Protein AF-A0A3N5R0N9-F1 (afdb_monomer_lite)

Radius of gyration: 16.08 Å; chains: 1; bounding box: 41×31×45 Å

pLDDT: mean 86.87, std 14.13, range [33.88, 97.88]

Secondary structure (DSSP, 8-state):
---SS------EEPGGGGGGTS-HHHHHHHHHHHHHHGGGS-HHHHHHHHHHHHHH---TT-SSGGGS-HHHHHHHHHHHHTT-HHHHHHHHHHHHHHTHHHHHHHHHHHHHTT-----TT--GGGS-SEESSPPP-

Structure (mmCIF, N/CA/C/O backbone):
data_AF-A0A3N5R0N9-F1
#
_entry.id   AF-A0A3N5R0N9-F1
#
loop_
_atom_site.group_PDB
_atom_site.id
_atom_site.type_symbol
_atom_site.label_atom_id
_atom_site.label_alt_id
_atom_site.label_comp_id
_atom_site.label_asym_id
_atom_site.label_entity_id
_atom_site.label_seq_id
_atom_site.pdbx_PDB_ins_code
_atom_site.Cartn_x
_atom_site.Cartn_y
_atom_site.Cartn_z
_atom_site.occupancy
_atom_site.B_iso_or_equiv
_atom_site.auth_seq_id
_atom_site.auth_comp_id
_atom_site.auth_asym_id
_atom_site.auth_atom_id
_atom_site.pdbx_PDB_model_num
ATOM 1 N N . MET A 1 1 ? -28.151 0.126 14.431 1.00 39.22 1 MET A N 1
ATOM 2 C CA . MET A 1 1 ? -27.016 0.342 13.510 1.00 39.22 1 MET A CA 1
ATOM 3 C C . MET A 1 1 ? -26.710 1.822 13.598 1.00 39.22 1 MET A C 1
ATOM 5 O O . MET A 1 1 ? -27.145 2.588 12.755 1.00 39.22 1 MET A O 1
ATOM 9 N N . THR A 1 2 ? -26.145 2.225 14.732 1.00 33.88 2 THR A N 1
ATOM 10 C CA . THR A 1 2 ? -26.260 3.597 15.233 1.00 33.88 2 THR A CA 1
ATOM 11 C C . THR A 1 2 ? -24.874 4.030 15.694 1.00 33.88 2 THR A C 1
ATOM 13 O O . THR A 1 2 ? -24.304 3.377 16.562 1.00 33.88 2 THR A O 1
ATOM 16 N N . ASP A 1 3 ? -24.339 5.052 15.029 1.00 45.81 3 ASP A N 1
ATOM 17 C CA . ASP A 1 3 ? -23.249 5.934 15.462 1.00 45.81 3 ASP A CA 1
ATOM 18 C C . ASP A 1 3 ? -21.989 5.302 16.073 1.00 45.81 3 ASP A C 1
ATOM 20 O O . ASP A 1 3 ? -21.662 5.524 17.234 1.00 45.81 3 ASP A O 1
ATOM 24 N N . ILE A 1 4 ? -21.204 4.587 15.259 1.00 51.25 4 ILE A N 1
ATOM 25 C CA . ILE A 1 4 ? -19.779 4.337 15.580 1.00 51.25 4 ILE A CA 1
ATOM 26 C C . ILE A 1 4 ? -18.906 5.558 15.210 1.00 51.25 4 ILE A C 1
ATOM 28 O O . ILE A 1 4 ? -17.787 5.708 15.694 1.00 51.25 4 ILE A O 1
ATOM 32 N N . PHE A 1 5 ? -19.411 6.472 14.377 1.00 55.69 5 PHE A N 1
ATOM 33 C CA . PHE A 1 5 ? -18.616 7.551 13.796 1.00 55.69 5 PHE A CA 1
ATOM 34 C C . PHE A 1 5 ? -19.321 8.893 13.997 1.00 55.69 5 PHE A C 1
ATOM 36 O O . PHE A 1 5 ? -19.957 9.405 13.084 1.00 55.69 5 PHE A O 1
ATOM 43 N N . ASP A 1 6 ? -19.220 9.437 15.213 1.00 43.69 6 ASP A N 1
ATOM 44 C CA . ASP A 1 6 ? -19.590 10.828 15.499 1.00 43.69 6 ASP A CA 1
ATOM 45 C C . ASP A 1 6 ? -18.842 11.739 14.511 1.00 43.69 6 ASP A C 1
ATOM 47 O O . ASP A 1 6 ? -17.608 11.769 14.463 1.00 43.69 6 ASP A O 1
ATOM 51 N N . GLU A 1 7 ? -19.618 12.427 13.678 1.00 43.94 7 GLU A N 1
ATOM 52 C CA . GLU A 1 7 ? -19.236 13.181 12.483 1.00 43.94 7 GLU A CA 1
ATOM 53 C C . GLU A 1 7 ? -18.545 14.513 12.837 1.00 43.94 7 GLU A C 1
ATOM 55 O O . GLU A 1 7 ? -18.718 15.544 12.189 1.00 43.94 7 GLU A O 1
ATOM 60 N N . LYS A 1 8 ? -17.727 14.523 13.893 1.00 45.19 8 LYS A N 1
ATOM 61 C CA . LYS A 1 8 ? -16.812 15.628 14.164 1.00 45.19 8 LYS A CA 1
ATOM 62 C C . LYS A 1 8 ? -15.583 15.442 13.301 1.00 45.19 8 LYS A C 1
ATOM 64 O O . LYS A 1 8 ? -14.728 14.618 13.606 1.00 45.19 8 LYS A O 1
ATOM 69 N N . THR A 1 9 ? -15.528 16.248 12.246 1.00 47.03 9 THR A N 1
ATOM 70 C CA . THR A 1 9 ? -14.390 16.603 11.386 1.00 47.03 9 THR A CA 1
ATOM 71 C C . THR A 1 9 ? -13.050 16.657 12.136 1.00 47.03 9 THR A C 1
ATOM 73 O O . THR A 1 9 ? -12.519 17.727 12.428 1.00 47.03 9 THR A O 1
ATOM 76 N N . GLY A 1 10 ? -12.496 15.502 12.492 1.00 55.09 10 GLY A N 1
ATOM 77 C CA . GLY A 1 10 ? -11.103 15.383 12.878 1.00 55.09 10 GLY A CA 1
ATOM 78 C C . GLY A 1 10 ? -10.267 15.620 11.631 1.00 55.09 10 GLY A C 1
ATOM 79 O O . GLY A 1 10 ? -10.601 15.094 10.571 1.00 55.09 10 GLY A O 1
ATOM 80 N N . GLU A 1 11 ? -9.208 16.420 11.740 1.00 68.75 11 GLU A N 1
ATOM 81 C CA . GLU A 1 11 ? -8.204 16.514 10.681 1.00 68.75 11 GLU A CA 1
ATOM 82 C C . GLU A 1 11 ? -7.733 15.092 10.355 1.00 68.75 11 GLU A C 1
ATOM 84 O O . GLU A 1 11 ? -7.172 14.394 11.199 1.00 68.75 11 GLU A O 1
ATOM 89 N N . LEU A 1 12 ? -8.057 14.607 9.160 1.00 77.75 12 LEU A N 1
ATOM 90 C CA . LEU A 1 12 ? -7.576 13.315 8.695 1.00 77.75 12 LEU A CA 1
ATOM 91 C C . LEU A 1 12 ? -6.166 13.517 8.164 1.00 77.75 12 LEU A C 1
ATOM 93 O O . LEU A 1 12 ? -5.932 14.389 7.325 1.00 77.75 12 LEU A O 1
ATOM 97 N N . ILE A 1 13 ? -5.226 12.706 8.640 1.00 85.94 13 ILE A N 1
ATOM 98 C CA . ILE A 1 13 ? -3.862 12.729 8.117 1.00 85.94 13 ILE A CA 1
ATOM 99 C C . ILE A 1 13 ? -3.790 11.849 6.868 1.00 85.94 13 ILE A C 1
ATOM 101 O O . ILE A 1 13 ? -4.340 10.745 6.854 1.00 85.94 13 ILE A O 1
ATOM 105 N N . PRO A 1 14 ? -3.123 12.300 5.798 1.00 90.69 14 PRO A N 1
ATOM 106 C CA . PRO A 1 14 ? -3.075 11.553 4.550 1.00 90.69 14 PRO A CA 1
ATOM 107 C C . PRO A 1 14 ? -2.351 10.216 4.739 1.00 90.69 14 PRO A C 1
ATOM 109 O O . PRO A 1 14 ? -1.459 10.086 5.573 1.00 90.69 14 PRO A O 1
ATOM 112 N N . PHE A 1 15 ? -2.676 9.214 3.920 1.00 91.75 15 PHE A N 1
ATOM 113 C CA . PHE A 1 15 ? -2.133 7.860 4.091 1.00 91.75 15 PHE A CA 1
ATOM 114 C C . PHE A 1 15 ? -0.603 7.763 4.043 1.00 91.75 15 PHE A C 1
ATOM 116 O O . PHE A 1 15 ? -0.026 6.899 4.695 1.00 91.75 15 PHE A O 1
ATOM 123 N N . HIS A 1 16 ? 0.083 8.664 3.337 1.00 93.06 16 HIS A N 1
ATOM 124 C CA . HIS A 1 16 ? 1.547 8.684 3.336 1.00 93.06 16 HIS A CA 1
ATOM 125 C C . HIS A 1 16 ? 2.158 9.115 4.682 1.00 93.06 16 HIS A C 1
ATOM 127 O O . HIS A 1 16 ? 3.349 8.906 4.879 1.00 93.06 16 HIS A O 1
ATOM 133 N N . ALA A 1 17 ? 1.369 9.616 5.640 1.00 92.38 17 ALA A N 1
ATOM 134 C CA . ALA A 1 17 ? 1.829 9.882 7.004 1.00 92.38 17 ALA A CA 1
ATOM 135 C C . ALA A 1 17 ? 2.270 8.607 7.749 1.00 92.38 17 ALA A C 1
ATOM 137 O O . AL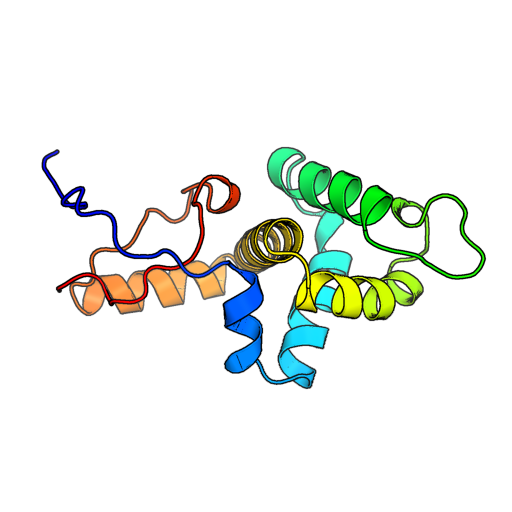A A 1 17 ? 3.067 8.688 8.678 1.00 92.38 17 ALA A O 1
ATOM 138 N N . ILE A 1 18 ? 1.831 7.412 7.317 1.00 92.81 18 ILE A N 1
ATOM 139 C CA . ILE A 1 18 ? 2.327 6.141 7.880 1.00 92.81 18 ILE A CA 1
ATOM 140 C C . ILE A 1 18 ? 3.844 5.988 7.718 1.00 92.81 18 ILE A C 1
ATOM 142 O O . ILE A 1 18 ? 4.477 5.253 8.473 1.00 92.81 18 ILE A O 1
ATOM 146 N N . ASN A 1 19 ? 4.437 6.681 6.742 1.00 93.75 19 ASN A N 1
ATOM 147 C CA . ASN A 1 19 ? 5.860 6.592 6.453 1.00 93.75 19 ASN A CA 1
ATOM 148 C C . ASN A 1 19 ? 6.733 7.081 7.612 1.00 93.75 19 ASN A C 1
ATOM 150 O O . ASN A 1 19 ? 7.827 6.547 7.767 1.00 93.75 19 ASN A O 1
ATOM 154 N N . GLU A 1 20 ? 6.231 7.983 8.458 1.00 93.31 20 GLU A N 1
ATOM 155 C CA . GLU A 1 20 ? 6.921 8.445 9.673 1.00 93.31 20 GLU A CA 1
ATOM 156 C C . GLU A 1 20 ? 7.122 7.322 10.705 1.00 93.31 20 GLU A C 1
ATOM 158 O O . GLU A 1 20 ? 8.056 7.349 11.501 1.00 93.31 20 GLU A O 1
ATOM 163 N N . PHE A 1 21 ? 6.267 6.297 10.670 1.00 92.81 21 PHE A N 1
ATOM 164 C CA . PHE A 1 21 ? 6.306 5.153 11.589 1.00 92.81 21 PHE A CA 1
ATOM 165 C C . PHE A 1 21 ? 6.822 3.875 10.922 1.00 92.81 21 PHE A C 1
ATOM 167 O O . PHE A 1 21 ? 7.092 2.871 11.584 1.00 92.81 21 PHE A O 1
ATOM 174 N N . MET A 1 22 ? 6.946 3.890 9.596 1.00 94.00 22 MET A N 1
ATOM 175 C CA . MET A 1 22 ? 7.342 2.742 8.800 1.00 94.00 22 MET A CA 1
ATOM 176 C C . MET A 1 22 ? 8.847 2.772 8.561 1.00 94.00 22 MET A C 1
ATOM 178 O O . MET A 1 22 ? 9.351 3.641 7.849 1.00 94.00 22 MET A O 1
ATOM 182 N N . ARG A 1 23 ? 9.565 1.781 9.100 1.00 97.12 23 ARG A N 1
ATOM 183 C CA . ARG A 1 23 ? 10.988 1.614 8.786 1.00 97.12 23 ARG A CA 1
ATOM 184 C C . ARG A 1 23 ? 11.191 1.403 7.282 1.00 97.12 23 ARG A C 1
ATOM 186 O O . ARG A 1 23 ? 10.362 0.780 6.618 1.00 97.12 23 ARG A O 1
ATOM 193 N N . ASN A 1 24 ? 12.317 1.882 6.757 1.00 96.81 24 ASN A N 1
ATOM 194 C CA . ASN A 1 24 ? 12.615 1.841 5.321 1.00 96.81 24 ASN A CA 1
ATOM 195 C C . ASN A 1 24 ? 12.672 0.409 4.754 1.00 96.81 24 ASN A C 1
ATOM 197 O O . ASN A 1 24 ? 12.175 0.166 3.656 1.00 96.81 24 ASN A O 1
ATOM 201 N N . ASP A 1 25 ? 13.237 -0.540 5.507 1.00 97.00 25 ASP A N 1
ATOM 202 C CA . ASP A 1 25 ? 13.284 -1.968 5.158 1.00 97.00 25 ASP A CA 1
ATOM 203 C C . ASP A 1 25 ? 11.874 -2.560 5.050 1.00 97.00 25 ASP A C 1
ATOM 205 O O . ASP A 1 25 ? 11.535 -3.231 4.075 1.00 97.00 25 ASP A O 1
ATOM 209 N N . PHE A 1 26 ? 11.024 -2.249 6.027 1.00 96.69 26 PHE A N 1
ATOM 210 C CA . PHE A 1 26 ? 9.651 -2.725 6.052 1.00 96.69 26 PHE A CA 1
ATOM 211 C C . PHE A 1 26 ? 8.812 -2.093 4.936 1.00 96.69 26 PHE A C 1
ATOM 213 O O . PHE A 1 26 ? 8.065 -2.799 4.264 1.00 96.69 26 PHE A O 1
ATOM 220 N N . ARG A 1 27 ? 8.990 -0.795 4.656 1.00 97.06 27 ARG A N 1
ATOM 221 C CA . ARG A 1 27 ? 8.352 -0.108 3.519 1.00 97.06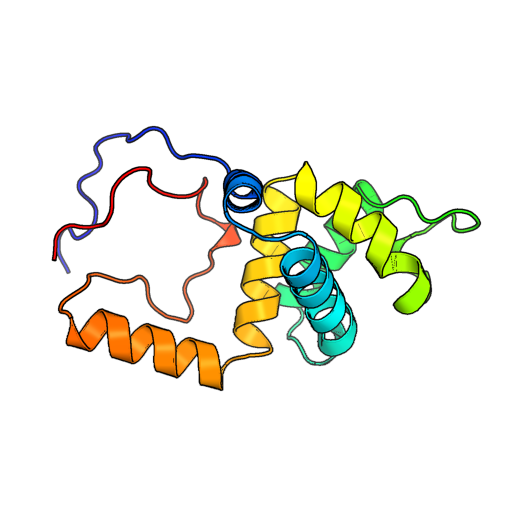 27 ARG A CA 1
ATOM 222 C C . ARG A 1 27 ? 8.694 -0.778 2.194 1.00 97.06 27 ARG A C 1
ATOM 224 O O . ARG A 1 27 ? 7.806 -1.021 1.374 1.00 97.06 27 ARG A O 1
ATOM 231 N N . PHE A 1 28 ? 9.972 -1.088 1.991 1.00 97.75 28 PHE A N 1
ATOM 232 C CA . PHE A 1 28 ? 10.422 -1.808 0.807 1.00 97.75 28 PHE A CA 1
ATOM 233 C C . PHE A 1 28 ? 9.737 -3.173 0.695 1.00 97.75 28 PHE A C 1
ATOM 235 O O . PHE A 1 28 ? 9.216 -3.497 -0.373 1.00 97.75 28 PHE A O 1
ATOM 242 N N . GLU A 1 29 ? 9.678 -3.949 1.781 1.00 97.69 29 GLU A N 1
ATOM 243 C CA . GLU A 1 29 ? 9.067 -5.282 1.756 1.00 97.69 29 GLU A CA 1
ATOM 244 C C . GLU A 1 29 ? 7.550 -5.234 1.532 1.00 97.69 29 GLU A C 1
ATOM 246 O O . GLU A 1 29 ? 7.018 -6.044 0.771 1.00 97.69 29 GLU A O 1
ATOM 251 N N . VAL A 1 30 ? 6.847 -4.251 2.101 1.00 97.81 30 VAL A N 1
ATOM 252 C CA . VAL A 1 30 ? 5.418 -4.018 1.830 1.00 97.81 30 VAL A CA 1
ATOM 253 C C . VAL A 1 30 ? 5.192 -3.782 0.337 1.00 97.81 30 VAL A C 1
ATOM 255 O O . VAL A 1 30 ? 4.368 -4.459 -0.279 1.00 97.81 30 VAL A O 1
ATOM 258 N N . VAL A 1 31 ? 5.952 -2.875 -0.285 1.00 97.88 31 VAL A N 1
ATOM 259 C CA . VAL A 1 31 ? 5.823 -2.598 -1.725 1.00 97.88 31 VAL A CA 1
ATOM 260 C C . VAL A 1 31 ? 6.215 -3.820 -2.559 1.00 97.88 31 VAL A C 1
ATOM 262 O O . VAL A 1 31 ? 5.491 -4.190 -3.485 1.00 97.88 31 VAL A O 1
ATOM 265 N N . ARG A 1 32 ? 7.333 -4.475 -2.233 1.00 97.62 32 ARG A N 1
ATOM 266 C CA . ARG A 1 32 ? 7.840 -5.650 -2.953 1.00 97.62 32 ARG A CA 1
ATOM 267 C C . ARG A 1 32 ? 6.842 -6.803 -2.926 1.00 97.62 32 ARG A C 1
ATOM 269 O O . ARG A 1 32 ? 6.458 -7.277 -3.993 1.00 97.62 32 ARG A O 1
ATOM 276 N N . SER A 1 33 ? 6.421 -7.239 -1.740 1.00 97.19 33 SER A N 1
ATOM 277 C CA . SER A 1 33 ? 5.465 -8.342 -1.576 1.00 97.19 33 SER A CA 1
ATOM 278 C C . SER A 1 33 ? 4.137 -8.037 -2.272 1.00 97.19 33 SER A C 1
ATOM 280 O O . SER A 1 33 ? 3.590 -8.905 -2.952 1.00 97.19 33 SER A O 1
ATOM 282 N N . THR A 1 34 ? 3.681 -6.780 -2.221 1.00 97.25 34 THR A N 1
ATOM 283 C CA . THR A 1 34 ? 2.471 -6.342 -2.930 1.00 97.25 34 THR A CA 1
ATOM 284 C C . THR A 1 34 ? 2.611 -6.463 -4.442 1.00 97.25 34 THR A C 1
ATOM 286 O O . THR A 1 34 ? 1.734 -7.020 -5.095 1.00 97.25 34 THR A O 1
ATOM 289 N N . LEU A 1 35 ? 3.709 -5.971 -5.024 1.00 95.88 35 LEU A N 1
ATOM 290 C CA . LEU A 1 35 ? 3.915 -6.045 -6.474 1.00 95.88 35 LEU A CA 1
ATOM 291 C C . LEU A 1 35 ? 4.141 -7.480 -6.968 1.00 95.88 35 LEU A C 1
ATOM 293 O O . LEU A 1 35 ? 3.770 -7.795 -8.097 1.00 95.88 35 LEU A O 1
ATOM 297 N N . VAL A 1 36 ? 4.738 -8.347 -6.145 1.00 96.06 36 VAL A N 1
ATOM 298 C CA . VAL A 1 36 ? 4.907 -9.776 -6.454 1.00 96.06 36 VAL A CA 1
ATOM 299 C C . VAL A 1 36 ? 3.562 -10.506 -6.426 1.00 96.06 36 VAL A C 1
ATOM 301 O O . VAL A 1 36 ? 3.271 -11.273 -7.341 1.00 96.06 36 VAL A O 1
ATOM 304 N N . GLY A 1 37 ? 2.725 -10.241 -5.420 1.00 95.94 37 GLY A N 1
ATOM 305 C CA . GLY A 1 37 ? 1.396 -10.843 -5.282 1.00 95.94 37 GLY A CA 1
ATOM 306 C C . GLY A 1 37 ? 0.302 -10.177 -6.119 1.00 95.94 37 GLY A C 1
ATOM 307 O O . GLY A 1 37 ? -0.832 -10.632 -6.112 1.00 95.94 37 GLY A O 1
ATOM 308 N N . LEU A 1 38 ? 0.600 -9.111 -6.864 1.00 94.44 38 LEU A N 1
ATOM 309 C CA . LEU A 1 38 ? -0.426 -8.280 -7.502 1.00 94.44 38 LEU A CA 1
ATOM 310 C C . LEU A 1 38 ? -1.354 -9.056 -8.454 1.00 94.44 38 LEU A C 1
ATOM 312 O O . LEU A 1 38 ? -2.540 -8.749 -8.548 1.00 94.44 38 LEU A O 1
ATOM 316 N N . ASN A 1 39 ? -0.826 -10.071 -9.142 1.00 93.19 39 ASN A N 1
ATOM 317 C CA . ASN A 1 39 ? -1.586 -10.882 -10.097 1.00 93.19 39 ASN A CA 1
ATOM 318 C C . ASN A 1 39 ? -2.498 -11.927 -9.434 1.00 93.19 39 ASN A C 1
ATOM 320 O O . ASN A 1 39 ? -3.325 -12.513 -10.125 1.00 93.19 39 ASN A O 1
ATOM 324 N N . THR A 1 40 ? -2.357 -12.177 -8.128 1.00 95.31 40 THR A N 1
ATOM 325 C CA . THR A 1 40 ? -3.261 -13.073 -7.386 1.00 95.31 40 THR A CA 1
ATOM 326 C C . THR A 1 40 ? -4.503 -12.343 -6.875 1.00 95.31 40 THR A C 1
ATOM 328 O O . THR A 1 40 ? -5.442 -12.980 -6.402 1.00 95.31 40 THR A O 1
ATOM 331 N N . LEU A 1 41 ? -4.520 -11.011 -6.975 1.00 94.62 41 LEU A N 1
ATOM 332 C CA . LEU A 1 41 ? -5.600 -10.169 -6.487 1.00 94.62 41 LEU A CA 1
ATOM 333 C C . LEU A 1 41 ? -6.708 -9.960 -7.531 1.00 94.62 41 LEU A C 1
ATOM 335 O O . LEU A 1 41 ? -6.435 -9.905 -8.734 1.00 94.62 41 LEU A O 1
ATOM 339 N N . PRO A 1 42 ? -7.960 -9.754 -7.082 1.00 94.12 42 PRO A N 1
ATOM 340 C CA . PRO A 1 42 ? -9.063 -9.395 -7.966 1.00 94.12 42 PRO A CA 1
ATOM 341 C C . PRO A 1 42 ? -8.861 -8.013 -8.613 1.00 94.12 42 PRO A C 1
ATOM 343 O O . PRO A 1 42 ? -8.124 -7.152 -8.118 1.00 94.12 42 PRO A O 1
ATOM 346 N N . GLU A 1 43 ? -9.550 -7.771 -9.732 1.00 93.44 43 GLU A N 1
ATOM 347 C CA . GLU A 1 43 ? -9.357 -6.565 -10.553 1.00 93.44 43 GLU A CA 1
ATOM 348 C C . GLU A 1 43 ? -9.583 -5.255 -9.794 1.00 93.44 43 GLU A C 1
ATOM 350 O O . GLU A 1 43 ? -8.857 -4.283 -10.000 1.00 93.44 43 GLU A O 1
ATOM 355 N N . ASN A 1 44 ? -10.546 -5.226 -8.875 1.00 90.50 44 ASN A N 1
ATOM 356 C CA . ASN A 1 44 ? -10.840 -4.058 -8.046 1.00 90.50 44 ASN A CA 1
ATOM 357 C C . ASN A 1 44 ? -9.677 -3.658 -7.117 1.00 90.50 44 ASN A C 1
ATOM 359 O O . ASN A 1 44 ? -9.610 -2.503 -6.703 1.00 90.50 44 ASN A O 1
ATOM 363 N N . ARG A 1 45 ? -8.751 -4.574 -6.806 1.00 90.62 45 ARG A N 1
ATOM 364 C CA . ARG A 1 45 ? -7.518 -4.291 -6.050 1.00 90.62 45 ARG A CA 1
ATOM 365 C C . ARG A 1 45 ? -6.328 -4.033 -6.974 1.00 90.62 45 ARG A C 1
ATOM 367 O O . ARG A 1 45 ? -5.524 -3.142 -6.704 1.00 90.62 45 ARG A O 1
ATOM 374 N N . ARG A 1 46 ? -6.248 -4.757 -8.092 1.00 94.06 46 ARG A N 1
ATOM 375 C CA . ARG A 1 46 ? -5.153 -4.654 -9.069 1.00 94.06 46 ARG A CA 1
ATOM 376 C C . ARG A 1 46 ? -5.187 -3.357 -9.888 1.00 94.06 46 ARG A C 1
ATOM 378 O O . ARG A 1 46 ? -4.179 -2.656 -9.979 1.00 94.06 46 ARG A O 1
ATOM 385 N N . LEU A 1 47 ? -6.339 -3.007 -10.463 1.00 93.12 47 LEU A N 1
ATOM 386 C CA . LEU A 1 47 ? -6.469 -1.882 -11.399 1.00 93.12 47 LEU A CA 1
ATOM 387 C C . LEU A 1 47 ? -6.106 -0.513 -10.792 1.00 93.12 47 LEU A C 1
ATOM 389 O O . LEU A 1 47 ? -5.456 0.272 -11.490 1.00 93.12 47 LEU A O 1
ATOM 393 N N . PRO A 1 48 ? -6.466 -0.180 -9.533 1.00 93.62 48 PRO A N 1
ATOM 394 C CA . PRO A 1 48 ? -6.017 1.065 -8.911 1.00 93.62 48 PRO A CA 1
ATOM 395 C C . PRO A 1 48 ? -4.490 1.188 -8.866 1.00 93.62 48 PRO A C 1
ATOM 397 O O . PRO A 1 48 ? -3.952 2.232 -9.238 1.00 93.62 48 PRO A O 1
ATOM 400 N N . ILE A 1 49 ? -3.783 0.113 -8.501 1.00 94.38 49 ILE A N 1
ATOM 401 C CA . ILE A 1 49 ? -2.314 0.094 -8.438 1.00 94.38 49 ILE A CA 1
ATOM 402 C C . ILE A 1 49 ? -1.707 0.272 -9.829 1.00 94.38 49 ILE A C 1
ATOM 404 O O . ILE A 1 49 ? -0.762 1.045 -9.987 1.00 94.38 49 ILE A O 1
ATOM 408 N N . GLU A 1 50 ? -2.242 -0.388 -10.856 1.00 93.06 50 GLU A N 1
ATOM 409 C CA . GLU A 1 50 ? -1.756 -0.244 -12.236 1.00 93.06 50 GLU A CA 1
ATOM 410 C C . GLU A 1 50 ? -1.935 1.183 -12.763 1.00 93.06 50 GLU A C 1
ATOM 412 O O . GLU A 1 50 ? -0.992 1.777 -13.297 1.00 93.06 50 GLU A O 1
ATOM 417 N N . ARG A 1 51 ? -3.119 1.772 -12.553 1.00 93.94 51 ARG A N 1
ATOM 418 C CA . ARG A 1 51 ? -3.418 3.156 -12.951 1.00 93.94 51 ARG A CA 1
ATOM 419 C C . ARG A 1 51 ? -2.494 4.151 -12.251 1.00 93.94 51 ARG A C 1
ATOM 421 O O . ARG A 1 51 ? -1.932 5.030 -12.907 1.00 93.94 51 ARG A O 1
ATOM 428 N N . LEU A 1 52 ? -2.309 3.999 -10.940 1.00 94.62 52 LEU A N 1
ATOM 429 C CA . LEU A 1 52 ? -1.427 4.857 -10.149 1.00 94.62 52 LEU A CA 1
ATOM 430 C C . LEU A 1 52 ? 0.042 4.651 -10.525 1.00 94.62 52 LEU A C 1
ATOM 432 O O . LEU A 1 52 ? 0.762 5.634 -10.673 1.00 94.62 52 LEU A O 1
ATOM 436 N N . THR A 1 53 ? 0.474 3.415 -10.790 1.00 91.69 53 THR A N 1
ATOM 437 C CA . THR A 1 53 ? 1.835 3.125 -11.273 1.00 91.69 53 THR A CA 1
ATOM 438 C C . THR A 1 53 ? 2.099 3.863 -12.579 1.00 91.69 53 THR A C 1
ATOM 440 O O . THR A 1 53 ? 3.093 4.575 -12.694 1.00 91.69 53 THR A O 1
ATOM 443 N N . LYS A 1 54 ? 1.195 3.750 -13.557 1.00 91.62 54 LYS A N 1
ATOM 444 C CA . LYS A 1 54 ? 1.343 4.413 -14.857 1.00 91.62 54 LYS A CA 1
ATOM 445 C C . LYS A 1 54 ? 1.456 5.937 -14.733 1.00 91.62 54 LYS A C 1
ATOM 447 O O . LYS A 1 54 ? 2.165 6.560 -15.519 1.00 91.62 54 LYS A O 1
ATOM 452 N N . LYS A 1 55 ? 0.755 6.532 -13.763 1.00 93.25 55 LYS A N 1
ATOM 453 C CA . LYS A 1 55 ? 0.730 7.984 -13.530 1.00 93.25 55 LYS A CA 1
ATOM 454 C C . LYS A 1 55 ? 1.929 8.488 -12.719 1.00 93.25 55 LYS A C 1
ATOM 456 O O . LYS A 1 55 ? 2.428 9.574 -12.996 1.00 93.25 55 LYS A O 1
ATOM 461 N N . LEU A 1 56 ? 2.350 7.744 -11.698 1.00 94.25 56 LEU A N 1
ATOM 462 C CA . LEU A 1 56 ? 3.228 8.249 -10.634 1.00 94.25 56 LEU A CA 1
ATOM 463 C C . LEU A 1 56 ? 4.633 7.652 -10.663 1.00 94.25 56 LEU A C 1
ATOM 465 O O . LEU A 1 56 ? 5.580 8.279 -10.192 1.00 94.25 56 LEU A O 1
ATOM 469 N N . VAL A 1 57 ? 4.781 6.446 -11.202 1.00 93.00 57 VAL A N 1
ATOM 470 C CA . VAL A 1 57 ? 6.038 5.706 -11.173 1.00 93.00 57 VAL A CA 1
ATOM 471 C C . VAL A 1 57 ? 6.765 5.926 -12.491 1.00 93.00 57 VAL A C 1
ATOM 473 O O . VAL A 1 57 ? 6.196 5.735 -13.565 1.00 93.00 57 VAL A O 1
ATOM 476 N N . LYS A 1 58 ? 8.040 6.310 -12.426 1.00 92.75 58 LYS A N 1
ATOM 477 C CA . LYS A 1 58 ? 8.913 6.458 -13.598 1.00 92.75 58 LYS A CA 1
ATOM 478 C C . LYS A 1 58 ? 9.997 5.388 -13.547 1.00 92.75 58 LYS A C 1
ATOM 480 O O . LYS A 1 58 ? 10.896 5.481 -12.716 1.00 92.75 58 LYS A O 1
ATOM 485 N N . VAL A 1 59 ? 9.916 4.384 -14.419 1.00 91.44 59 VAL A N 1
ATOM 486 C CA . VAL A 1 59 ? 10.983 3.383 -14.565 1.00 91.44 59 VAL A CA 1
ATOM 487 C C . VAL A 1 59 ? 11.901 3.787 -15.726 1.00 91.44 59 VAL A C 1
ATOM 489 O O . VAL A 1 59 ? 11.422 3.896 -16.858 1.00 91.44 59 VAL A O 1
ATOM 492 N N . PRO A 1 60 ? 13.207 4.016 -15.489 1.00 88.56 60 PRO A N 1
ATOM 493 C CA . PRO A 1 60 ? 14.157 4.329 -16.555 1.00 88.56 60 PRO A CA 1
ATOM 494 C C . PRO A 1 60 ? 14.140 3.273 -17.666 1.00 88.56 60 PRO A C 1
ATOM 496 O O . PRO A 1 60 ? 14.139 2.078 -17.390 1.00 88.56 60 PRO A O 1
ATOM 499 N N . GLY A 1 61 ? 14.109 3.714 -18.926 1.00 89.88 61 GLY A N 1
ATOM 500 C CA . GLY A 1 61 ? 14.031 2.822 -20.091 1.00 89.88 61 GLY A CA 1
ATOM 501 C C . GLY A 1 61 ? 12.618 2.353 -20.462 1.00 89.88 61 GLY A C 1
ATOM 502 O O . GLY A 1 61 ? 12.452 1.721 -21.502 1.00 89.88 61 GLY A O 1
ATOM 503 N N . PHE A 1 62 ? 11.584 2.704 -19.686 1.00 89.31 62 PHE A N 1
ATOM 504 C CA . PHE A 1 62 ? 10.200 2.312 -19.963 1.00 89.31 62 PHE A CA 1
ATOM 505 C C . PHE A 1 62 ? 9.301 3.527 -20.197 1.00 89.31 62 PHE A C 1
ATOM 507 O O . PHE A 1 62 ? 9.175 4.409 -19.352 1.00 89.31 62 PHE A O 1
ATOM 514 N N . ARG A 1 63 ? 8.602 3.542 -21.341 1.00 83.25 63 ARG A N 1
ATOM 515 C CA . ARG A 1 63 ? 7.546 4.535 -21.630 1.00 83.25 63 ARG A CA 1
ATOM 516 C C . ARG A 1 63 ? 6.265 4.273 -20.829 1.00 83.25 63 ARG A C 1
ATOM 518 O O . ARG A 1 63 ? 5.514 5.197 -20.539 1.00 83.25 63 ARG A O 1
ATOM 525 N N . HIS A 1 64 ? 6.024 3.008 -20.481 1.00 82.69 64 HIS A N 1
ATOM 526 C CA . HIS A 1 64 ? 4.894 2.544 -19.680 1.00 82.69 64 HIS A CA 1
ATOM 527 C C . HIS A 1 64 ? 5.427 1.773 -18.471 1.00 82.69 64 HIS A C 1
ATOM 529 O O . HIS A 1 64 ? 5.710 0.580 -18.569 1.00 82.69 64 HIS A O 1
ATOM 535 N N . SER A 1 65 ? 5.604 2.466 -17.345 1.00 85.19 65 SER A N 1
ATOM 536 C CA . SER A 1 65 ? 6.137 1.887 -16.103 1.00 85.19 65 SER A CA 1
ATOM 537 C C . SER A 1 65 ? 5.335 0.692 -15.590 1.00 85.19 65 SER A C 1
ATOM 539 O O . SER A 1 65 ? 5.897 -0.198 -14.963 1.00 85.19 65 SER A O 1
ATOM 541 N N . ASP A 1 66 ? 4.034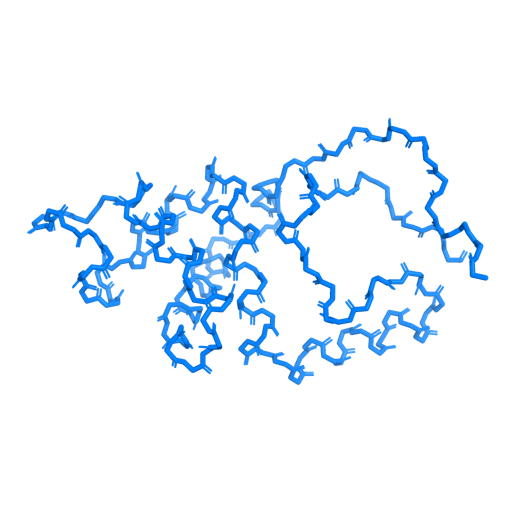 0.645 -15.868 1.00 79.62 66 ASP A N 1
ATOM 542 C CA . ASP A 1 66 ? 3.140 -0.460 -15.522 1.00 79.62 66 ASP A CA 1
ATOM 543 C C . ASP A 1 66 ? 3.508 -1.771 -16.233 1.00 79.62 66 ASP A C 1
ATOM 545 O O . ASP A 1 66 ? 3.299 -2.846 -15.674 1.00 79.62 66 ASP A O 1
ATOM 549 N N . LYS A 1 67 ? 4.133 -1.689 -17.413 1.00 84.69 67 LYS A N 1
ATOM 550 C CA . LYS A 1 67 ? 4.578 -2.850 -18.200 1.00 84.69 67 LYS A CA 1
ATOM 551 C C . LYS A 1 67 ? 6.009 -3.290 -17.893 1.00 84.69 67 LYS A C 1
ATOM 553 O O . LYS A 1 67 ? 6.485 -4.262 -18.474 1.00 84.69 67 LYS A O 1
ATOM 558 N N . ALA A 1 68 ? 6.718 -2.568 -17.027 1.00 88.69 68 ALA A N 1
ATOM 559 C CA . ALA A 1 68 ? 8.075 -2.933 -16.654 1.00 88.69 68 ALA A CA 1
ATOM 560 C C . ALA A 1 68 ? 8.084 -4.194 -15.761 1.00 88.69 68 ALA A C 1
ATOM 562 O O . ALA A 1 68 ? 7.129 -4.414 -15.008 1.00 88.69 68 ALA A O 1
ATOM 563 N N . PRO A 1 69 ? 9.149 -5.018 -15.797 1.00 90.94 69 PRO A N 1
ATOM 564 C CA . PRO A 1 69 ? 9.285 -6.158 -14.893 1.00 90.94 69 PRO A CA 1
ATOM 565 C C . PRO A 1 69 ? 9.159 -5.746 -13.421 1.00 90.94 69 PRO A C 1
ATOM 567 O O . PRO A 1 69 ? 9.677 -4.702 -13.019 1.00 90.94 69 PRO A O 1
ATOM 570 N N . THR A 1 70 ? 8.525 -6.579 -12.590 1.00 91.44 70 THR A N 1
ATOM 571 C CA . THR A 1 70 ? 8.296 -6.274 -11.165 1.00 91.44 70 THR A CA 1
ATOM 572 C C . THR A 1 70 ? 9.577 -5.851 -10.449 1.00 91.44 70 THR A C 1
ATOM 574 O O . THR A 1 70 ? 9.581 -4.828 -9.771 1.00 91.44 70 THR A O 1
ATOM 577 N N . ALA A 1 71 ? 10.685 -6.564 -10.674 1.00 90.88 71 ALA A N 1
ATOM 578 C CA . ALA A 1 71 ? 11.970 -6.286 -10.032 1.00 90.88 71 ALA A CA 1
ATOM 579 C C . ALA A 1 71 ? 12.457 -4.839 -10.234 1.00 90.88 71 ALA A C 1
ATOM 581 O O . ALA A 1 71 ? 12.947 -4.217 -9.294 1.00 90.88 71 ALA A O 1
ATOM 582 N N . VAL A 1 72 ? 12.270 -4.270 -11.429 1.00 93.44 72 VAL A N 1
ATOM 583 C CA . VAL A 1 72 ? 12.714 -2.898 -11.734 1.00 93.44 72 VAL A CA 1
ATOM 584 C C . VAL A 1 72 ? 11.692 -1.836 -11.322 1.00 93.44 72 VAL A C 1
ATOM 586 O O . VAL A 1 72 ? 12.022 -0.653 -11.263 1.00 93.44 72 VAL A O 1
ATOM 589 N N . ARG A 1 73 ? 10.454 -2.237 -11.009 1.00 93.75 73 ARG A N 1
ATOM 590 C CA . ARG A 1 73 ? 9.389 -1.335 -10.546 1.00 93.75 73 ARG A CA 1
ATOM 591 C C . ARG A 1 73 ? 9.436 -1.062 -9.050 1.00 93.75 73 ARG A C 1
ATOM 593 O O . ARG A 1 73 ? 8.907 -0.032 -8.643 1.00 93.75 73 ARG A O 1
ATOM 600 N N . ILE A 1 74 ? 10.041 -1.940 -8.244 1.00 95.31 74 ILE A N 1
ATOM 601 C CA . ILE A 1 74 ? 9.983 -1.852 -6.774 1.00 95.31 74 ILE A CA 1
ATOM 602 C C . ILE A 1 74 ? 10.517 -0.505 -6.281 1.00 95.31 74 ILE A C 1
ATOM 604 O O . ILE A 1 74 ? 9.754 0.262 -5.706 1.00 95.31 74 ILE A O 1
ATOM 608 N N . ASN A 1 75 ? 11.780 -0.173 -6.566 1.00 95.88 75 ASN A N 1
ATOM 609 C CA . ASN A 1 75 ? 12.396 1.067 -6.072 1.00 95.88 75 ASN A CA 1
ATOM 610 C C . ASN A 1 75 ? 11.654 2.336 -6.538 1.00 95.88 75 ASN A C 1
ATOM 612 O O . ASN A 1 75 ? 11.288 3.148 -5.688 1.00 95.88 75 ASN A O 1
ATOM 616 N N . PRO A 1 76 ? 11.329 2.502 -7.838 1.00 96.06 76 PRO A N 1
ATOM 617 C CA . PRO A 1 76 ? 10.498 3.619 -8.286 1.00 96.06 76 PRO A CA 1
ATOM 618 C C . PRO A 1 76 ? 9.122 3.689 -7.605 1.00 96.06 76 PRO A C 1
ATOM 620 O O . PRO A 1 76 ? 8.608 4.781 -7.364 1.00 96.06 76 PRO A O 1
ATOM 623 N N . THR A 1 77 ? 8.524 2.539 -7.281 1.00 96.81 77 THR A N 1
ATOM 624 C CA . THR A 1 77 ? 7.237 2.478 -6.574 1.00 96.81 77 THR A CA 1
ATOM 625 C C . THR A 1 77 ? 7.388 2.862 -5.106 1.00 96.81 77 THR A C 1
ATOM 627 O O . THR A 1 77 ? 6.544 3.599 -4.611 1.00 96.81 77 THR A O 1
ATOM 630 N N . VAL A 1 78 ? 8.471 2.463 -4.429 1.00 97.31 78 VAL A N 1
ATOM 631 C CA . VAL A 1 78 ? 8.789 2.908 -3.058 1.00 97.31 78 VAL A CA 1
ATOM 632 C C . VAL A 1 78 ? 8.908 4.433 -3.008 1.00 97.31 78 VAL A C 1
ATOM 634 O O . VAL A 1 78 ? 8.250 5.072 -2.191 1.00 97.31 78 VAL A O 1
ATOM 637 N N . SER A 1 79 ? 9.643 5.043 -3.942 1.00 96.81 79 SER A N 1
ATOM 638 C CA . SER A 1 79 ? 9.774 6.507 -3.997 1.00 96.81 79 SER A CA 1
ATOM 639 C C . SER A 1 79 ? 8.447 7.235 -4.251 1.00 96.81 79 SER A C 1
ATOM 641 O O . SER A 1 79 ? 8.263 8.361 -3.789 1.00 96.81 79 SER A O 1
ATOM 643 N N . ALA A 1 80 ? 7.526 6.627 -5.006 1.00 97.12 80 ALA A N 1
ATOM 644 C CA . ALA A 1 80 ? 6.190 7.178 -5.225 1.00 97.12 80 ALA A CA 1
ATOM 645 C C . ALA A 1 80 ? 5.274 6.967 -4.004 1.00 97.12 80 ALA A C 1
ATOM 647 O O . ALA A 1 80 ? 4.502 7.862 -3.656 1.00 97.12 80 ALA A O 1
AT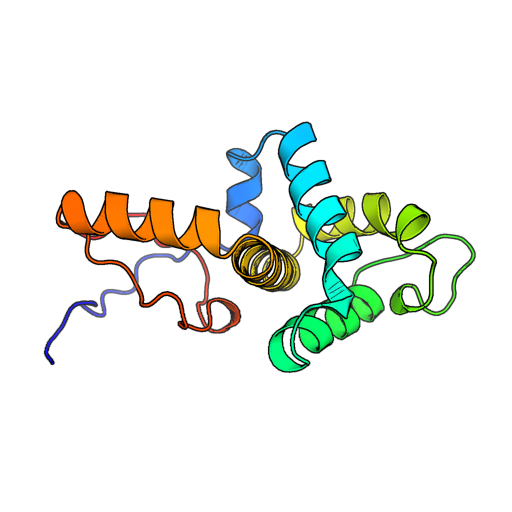OM 648 N N . PHE A 1 81 ? 5.380 5.812 -3.343 1.00 97.06 81 PHE A N 1
ATOM 649 C CA . PHE A 1 81 ? 4.643 5.453 -2.130 1.00 97.06 81 PHE A CA 1
ATOM 650 C C . PHE A 1 81 ? 4.935 6.435 -0.992 1.00 97.06 81 PHE A C 1
ATOM 652 O O . PHE A 1 81 ? 4.033 6.854 -0.284 1.00 97.06 81 PHE A O 1
ATOM 659 N N . GLU A 1 82 ? 6.171 6.906 -0.859 1.00 96.44 82 GLU A N 1
ATOM 660 C CA . GLU A 1 82 ? 6.529 7.886 0.176 1.00 96.44 82 GLU A CA 1
ATOM 661 C C . GLU A 1 82 ? 5.770 9.216 0.071 1.00 96.44 82 GLU A C 1
ATOM 663 O O . GLU A 1 82 ? 5.608 9.920 1.064 1.00 96.44 82 GLU A O 1
ATOM 668 N N . LYS A 1 83 ? 5.299 9.564 -1.131 1.00 95.44 83 LYS A N 1
ATOM 669 C CA . LYS A 1 83 ? 4.825 10.917 -1.459 1.00 95.44 83 LYS A CA 1
ATOM 670 C C . LYS A 1 83 ? 3.348 10.978 -1.819 1.00 95.44 83 LYS A C 1
ATOM 672 O O . LYS A 1 83 ? 2.775 12.063 -1.834 1.00 95.44 83 LYS A O 1
ATOM 677 N N . ASN A 1 84 ? 2.737 9.852 -2.187 1.00 96.00 84 ASN A N 1
ATOM 678 C CA . ASN A 1 84 ? 1.398 9.849 -2.762 1.00 96.00 84 ASN A CA 1
ATOM 679 C C . ASN A 1 84 ? 0.400 9.070 -1.887 1.00 96.00 84 ASN A C 1
ATOM 681 O O . ASN A 1 84 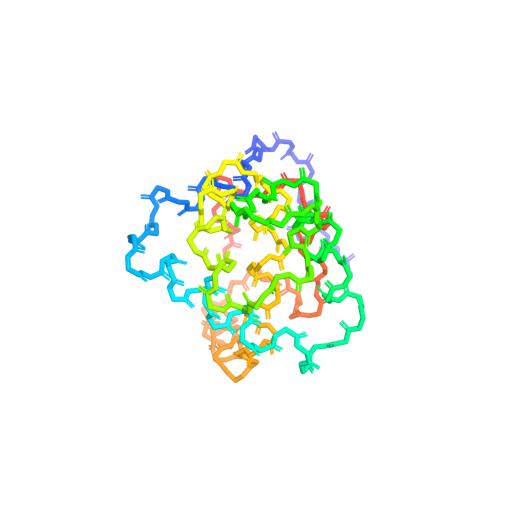? 0.500 7.846 -1.806 1.00 96.00 84 ASN A O 1
ATOM 685 N N . PRO A 1 85 ? -0.588 9.747 -1.269 1.00 93.94 85 PRO A N 1
ATOM 686 C CA . PRO A 1 85 ? -1.535 9.093 -0.369 1.00 93.94 85 PRO A CA 1
ATOM 687 C C . PRO A 1 85 ? -2.398 8.034 -1.065 1.00 93.94 85 PRO A C 1
ATOM 689 O O . PRO A 1 85 ? -2.618 6.974 -0.486 1.00 93.94 85 PRO A O 1
ATOM 692 N N . ASP A 1 86 ? -2.826 8.267 -2.309 1.00 93.81 86 ASP A N 1
ATOM 693 C CA . ASP A 1 86 ? -3.662 7.312 -3.049 1.00 93.81 86 ASP A CA 1
ATOM 694 C C . ASP A 1 86 ? -2.908 6.007 -3.327 1.00 93.81 86 ASP A C 1
ATOM 696 O O . ASP A 1 86 ? -3.456 4.912 -3.183 1.00 93.81 86 ASP A O 1
ATOM 700 N N . LEU A 1 87 ? -1.626 6.112 -3.695 1.00 95.56 87 LEU A N 1
ATOM 701 C CA . LEU A 1 87 ? -0.765 4.954 -3.910 1.00 95.56 87 LEU A CA 1
ATOM 702 C C . LEU A 1 87 ? -0.517 4.197 -2.608 1.00 95.56 87 LEU A C 1
ATOM 704 O O . LEU A 1 87 ? -0.554 2.968 -2.622 1.00 95.56 87 LEU A O 1
ATOM 708 N N . VAL A 1 88 ? -0.324 4.900 -1.490 1.00 96.00 88 VAL A N 1
ATOM 709 C CA . VAL A 1 88 ? -0.188 4.255 -0.176 1.00 96.00 88 VAL A CA 1
ATOM 710 C C . VAL A 1 88 ? -1.453 3.495 0.186 1.00 96.00 88 VAL A C 1
ATOM 712 O O . VAL A 1 88 ? -1.371 2.318 0.531 1.00 96.00 88 VAL A O 1
ATOM 715 N N . ALA A 1 89 ? -2.620 4.123 0.043 1.00 94.00 89 ALA A N 1
ATOM 716 C CA . ALA A 1 89 ? -3.901 3.483 0.316 1.00 94.00 89 ALA A CA 1
ATOM 717 C C . ALA A 1 89 ? -4.089 2.220 -0.535 1.00 94.00 89 ALA A C 1
ATOM 719 O O . ALA A 1 89 ? -4.414 1.158 -0.006 1.00 94.00 89 ALA A O 1
ATOM 720 N N . ALA A 1 90 ? -3.841 2.315 -1.846 1.00 95.19 90 ALA A N 1
ATOM 721 C CA . ALA A 1 90 ? -3.984 1.194 -2.768 1.00 95.19 90 ALA A CA 1
ATOM 722 C C . ALA A 1 90 ? -3.014 0.046 -2.439 1.00 95.19 90 ALA A C 1
ATOM 724 O O . ALA A 1 90 ? -3.434 -1.111 -2.390 1.00 95.19 90 ALA A O 1
ATOM 725 N N . VAL A 1 91 ? -1.741 0.359 -2.169 1.00 96.56 91 VAL A N 1
ATOM 726 C CA . VAL A 1 91 ? -0.715 -0.637 -1.828 1.00 96.56 91 VAL A CA 1
ATOM 727 C C . VAL A 1 91 ? -1.016 -1.310 -0.493 1.00 96.56 91 VAL A C 1
ATOM 729 O O . VAL A 1 91 ? -1.010 -2.533 -0.441 1.00 96.56 91 VAL A O 1
ATOM 732 N N . LEU A 1 92 ? -1.330 -0.562 0.570 1.00 95.25 92 LEU A N 1
ATOM 733 C CA . LEU A 1 92 ? -1.627 -1.151 1.883 1.00 95.25 92 LEU A CA 1
ATOM 734 C C . LEU A 1 92 ? -2.875 -2.037 1.851 1.00 95.25 92 LEU A C 1
ATOM 736 O O . LEU A 1 92 ? -2.905 -3.094 2.478 1.00 95.25 92 LEU A O 1
ATOM 740 N N . ASN A 1 93 ? -3.896 -1.626 1.102 1.00 93.12 93 ASN A N 1
ATOM 741 C CA . ASN A 1 93 ? -5.126 -2.394 0.955 1.00 93.12 93 ASN A CA 1
ATOM 742 C C . ASN A 1 93 ? -4.879 -3.713 0.201 1.00 93.12 93 ASN A C 1
ATOM 744 O O . ASN A 1 93 ? -5.346 -4.767 0.623 1.00 93.12 93 ASN A O 1
ATOM 748 N N . ALA A 1 94 ? -4.081 -3.676 -0.870 1.00 95.38 94 ALA A N 1
ATOM 749 C CA . ALA A 1 94 ? -3.646 -4.876 -1.584 1.00 95.38 94 ALA A CA 1
ATOM 750 C C . ALA A 1 94 ? -2.732 -5.770 -0.731 1.00 95.38 94 ALA A C 1
ATOM 752 O O . ALA A 1 94 ? -2.910 -6.985 -0.713 1.00 95.38 94 ALA A O 1
ATOM 753 N N . TRP A 1 95 ? -1.796 -5.182 0.017 1.00 96.88 95 TRP A N 1
ATOM 754 C CA . TRP A 1 95 ? -0.900 -5.902 0.921 1.00 96.88 95 TRP A CA 1
ATOM 755 C C . TRP A 1 95 ? -1.676 -6.677 1.988 1.00 96.88 95 TRP A C 1
ATOM 757 O O . TRP A 1 95 ? -1.399 -7.854 2.217 1.00 96.88 95 TRP A O 1
ATOM 767 N N . ALA A 1 96 ? -2.683 -6.046 2.597 1.00 94.62 96 ALA A N 1
ATOM 768 C CA . ALA A 1 96 ? -3.543 -6.682 3.589 1.00 94.62 96 ALA A CA 1
ATOM 769 C C . ALA A 1 96 ? -4.375 -7.836 2.998 1.00 94.62 96 ALA A C 1
ATOM 771 O O . ALA A 1 96 ? -4.634 -8.812 3.695 1.00 94.62 96 ALA A O 1
ATOM 772 N N . GLU A 1 97 ? -4.779 -7.742 1.727 1.00 93.50 97 GLU A N 1
ATOM 773 C CA . GLU A 1 97 ? -5.482 -8.820 1.016 1.00 93.50 97 GLU A CA 1
ATOM 774 C C . GLU A 1 97 ? -4.558 -10.003 0.701 1.00 93.50 97 GLU A C 1
ATOM 776 O O . GLU A 1 97 ? -4.928 -11.151 0.927 1.00 93.50 97 GLU A O 1
ATOM 781 N N . ILE A 1 98 ? -3.326 -9.732 0.256 1.00 96.38 98 ILE A N 1
ATOM 782 C CA . ILE A 1 98 ? -2.299 -10.765 0.027 1.00 96.38 98 ILE A CA 1
ATOM 783 C C . ILE A 1 98 ? -1.979 -11.511 1.331 1.00 96.38 98 ILE A C 1
ATOM 785 O O . ILE A 1 98 ? -1.741 -12.717 1.316 1.00 96.38 98 ILE A O 1
ATOM 789 N N . HIS A 1 99 ? -2.018 -10.811 2.465 1.00 95.56 99 HIS A N 1
ATOM 790 C CA . HIS A 1 99 ? -1.744 -11.362 3.791 1.00 95.56 99 HIS A CA 1
ATOM 791 C C . HIS A 1 99 ? -3.029 -11.585 4.603 1.00 95.56 99 HIS A C 1
ATOM 793 O O . HIS A 1 99 ? -3.058 -11.316 5.807 1.00 95.56 99 HIS A O 1
ATOM 799 N N . ALA A 1 100 ? -4.088 -12.100 3.967 1.00 93.56 100 ALA A N 1
ATOM 800 C CA . ALA A 1 100 ? -5.390 -12.319 4.603 1.00 93.56 100 ALA A CA 1
ATOM 801 C C . ALA A 1 100 ? -5.334 -13.050 5.968 1.00 93.56 100 ALA A C 1
ATOM 803 O O . ALA A 1 100 ? -6.031 -12.602 6.881 1.00 93.56 100 ALA A O 1
ATOM 804 N N . PRO A 1 101 ? -4.492 -14.088 6.186 1.00 95.44 101 PRO A N 1
ATOM 805 C CA . PRO A 1 101 ? -4.372 -14.721 7.503 1.00 95.44 101 PRO A CA 1
ATOM 806 C C . PRO A 1 101 ? -3.853 -13.774 8.594 1.00 95.44 101 PRO A C 1
ATOM 808 O O . PRO A 1 101 ? -4.409 -13.730 9.687 1.00 95.44 101 PRO A O 1
ATOM 811 N N . LEU A 1 102 ? -2.820 -12.977 8.295 1.00 95.00 102 LEU A N 1
ATOM 812 C CA . LEU A 1 102 ? -2.283 -11.988 9.235 1.00 95.00 102 LEU A CA 1
ATOM 813 C C . LEU A 1 102 ? -3.310 -10.886 9.506 1.00 95.00 102 LEU A C 1
ATOM 815 O O . LEU A 1 102 ? -3.499 -10.476 10.647 1.00 95.00 102 LEU A O 1
ATOM 819 N N . ARG A 1 103 ? -4.004 -10.429 8.458 1.00 94.50 103 ARG A N 1
ATOM 820 C CA . ARG A 1 103 ? -5.087 -9.451 8.574 1.00 94.50 103 ARG A CA 1
ATOM 821 C C . ARG A 1 103 ? -6.178 -9.936 9.533 1.00 94.50 103 ARG A C 1
ATOM 823 O O . ARG A 1 103 ? -6.618 -9.147 10.364 1.00 94.50 103 ARG A O 1
ATOM 830 N N . GLN A 1 104 ? -6.583 -11.204 9.431 1.00 94.88 104 GLN A N 1
ATOM 831 C CA . GLN A 1 104 ? -7.577 -11.797 10.328 1.00 94.88 104 GLN A CA 1
ATOM 832 C C . GLN A 1 104 ? -7.079 -11.817 11.778 1.00 94.88 104 GLN A C 1
ATOM 834 O O . GLN A 1 104 ? -7.768 -11.316 12.654 1.00 94.88 104 GLN A O 1
ATOM 839 N N . GLN A 1 105 ? -5.849 -12.285 12.020 1.00 96.31 105 GLN A N 1
ATOM 840 C CA . GLN A 1 105 ? -5.265 -12.316 13.369 1.00 96.31 105 GLN A CA 1
ATOM 841 C C . GLN A 1 105 ? -5.204 -10.926 14.016 1.00 96.31 105 GLN A C 1
ATOM 843 O O . GLN A 1 105 ? -5.501 -10.772 15.199 1.00 96.31 105 GLN A O 1
ATOM 848 N N . VAL A 1 106 ? -4.831 -9.902 13.241 1.00 93.81 106 VAL A N 1
ATOM 849 C CA . VAL A 1 106 ? -4.820 -8.517 13.726 1.00 93.81 106 VAL A CA 1
ATOM 850 C C . VAL A 1 106 ? -6.239 -8.046 14.035 1.00 93.81 106 VAL A C 1
ATOM 852 O O . VAL A 1 106 ? -6.450 -7.435 15.075 1.00 93.81 106 VAL A O 1
ATOM 855 N N . TYR A 1 107 ? -7.212 -8.329 13.169 1.00 93.19 107 TYR A N 1
ATOM 856 C CA . TYR A 1 107 ? -8.608 -7.967 13.410 1.00 93.19 107 TYR A CA 1
ATOM 857 C C . TYR A 1 107 ? -9.154 -8.607 14.690 1.00 93.19 107 TYR A C 1
ATOM 859 O O . TYR A 1 107 ? -9.682 -7.889 15.538 1.00 93.19 107 TYR A O 1
ATOM 867 N N . ASP A 1 108 ? -8.953 -9.912 14.865 1.00 94.44 108 ASP A N 1
ATOM 868 C CA . ASP A 1 108 ? -9.421 -10.661 16.034 1.00 94.44 108 ASP A CA 1
ATOM 869 C C . ASP A 1 108 ? -8.816 -10.101 17.329 1.00 94.44 108 ASP A C 1
ATOM 871 O O . ASP A 1 108 ? -9.544 -9.840 18.284 1.00 94.44 108 ASP A O 1
ATOM 875 N N . LEU A 1 109 ? -7.509 -9.807 17.332 1.00 94.56 109 LEU A N 1
ATOM 876 C CA . LEU A 1 109 ? -6.820 -9.187 18.469 1.00 94.56 109 LEU A CA 1
ATOM 877 C C . LEU A 1 109 ? -7.415 -7.821 18.846 1.00 94.56 109 LEU A C 1
ATOM 879 O O . LEU A 1 109 ? -7.501 -7.479 20.026 1.00 94.56 109 LEU A O 1
ATOM 883 N N . LEU A 1 110 ? -7.775 -7.003 17.853 1.00 91.12 110 LEU A N 1
ATOM 884 C CA . LEU A 1 110 ? -8.365 -5.687 18.100 1.00 91.12 110 LEU A CA 1
ATOM 885 C C . LEU A 1 110 ? -9.789 -5.818 18.649 1.00 91.12 110 LEU A C 1
ATOM 887 O O . LEU A 1 110 ? -10.133 -5.144 19.619 1.00 91.12 110 LEU A O 1
ATOM 891 N N . VAL A 1 111 ? -10.592 -6.716 18.077 1.00 91.06 111 VAL A N 1
ATOM 892 C CA . VAL A 1 111 ? -11.956 -6.993 18.547 1.00 91.06 111 VAL A CA 1
ATOM 893 C C . VAL A 1 111 ? -11.953 -7.563 19.966 1.00 91.06 111 VAL A C 1
ATOM 895 O O . VAL A 1 111 ? -12.753 -7.123 20.787 1.00 91.06 111 VAL A O 1
ATOM 898 N N . GLU A 1 112 ? -11.032 -8.472 20.295 1.00 93.31 112 GLU A N 1
ATOM 899 C CA . GLU A 1 112 ? -10.874 -9.028 21.650 1.00 93.31 112 GLU A CA 1
ATOM 900 C C . GLU A 1 112 ? -10.569 -7.938 22.690 1.00 93.31 112 GLU A C 1
ATOM 902 O O . GLU A 1 112 ? -10.989 -8.022 23.842 1.00 93.31 112 GLU A O 1
ATOM 907 N N . ARG A 1 113 ? -9.891 -6.864 22.275 1.00 90.88 113 ARG A N 1
ATOM 908 C CA . ARG A 1 113 ? -9.624 -5.682 23.107 1.00 90.88 113 ARG A CA 1
ATOM 909 C C . ARG A 1 113 ? -10.771 -4.670 23.123 1.00 90.88 113 ARG A C 1
ATOM 911 O O . ARG A 1 113 ? -10.571 -3.552 23.597 1.00 90.88 113 ARG A O 1
ATOM 918 N N . SER A 1 114 ? -11.940 -5.041 22.605 1.00 88.88 114 SER A N 1
ATOM 919 C CA . SER A 1 114 ? -13.129 -4.192 22.470 1.00 88.88 114 SER A CA 1
ATOM 920 C C . SER A 1 114 ? -12.937 -2.986 21.547 1.00 88.88 114 SER A C 1
ATOM 922 O O . SER A 1 114 ? -13.617 -1.974 21.694 1.00 88.88 114 SER A O 1
ATOM 924 N N . TRP A 1 115 ? -12.017 -3.052 20.578 1.00 85.31 115 TRP A N 1
ATOM 925 C CA . TRP A 1 115 ? -11.826 -1.937 19.650 1.00 85.31 115 TRP A CA 1
ATOM 926 C C . TRP A 1 115 ? -12.894 -1.934 18.562 1.00 85.31 115 TRP A C 1
ATOM 928 O O . TRP A 1 115 ? -13.143 -2.939 17.895 1.00 85.31 115 TRP A O 1
ATOM 938 N N . GLN A 1 116 ? -13.475 -0.759 18.323 1.00 83.06 116 GLN A N 1
ATOM 939 C CA . GLN A 1 116 ? -14.380 -0.538 17.201 1.00 83.06 116 GLN A CA 1
ATOM 940 C C . GLN A 1 116 ? -13.571 -0.404 15.907 1.00 83.06 116 GLN A C 1
ATOM 942 O O . GLN A 1 116 ? -13.014 0.649 15.593 1.00 83.06 116 GLN A O 1
ATOM 947 N N . VAL A 1 117 ? -13.484 -1.504 15.163 1.00 84.12 117 VAL A N 1
ATOM 948 C CA . VAL A 1 117 ? -12.744 -1.596 13.902 1.00 84.12 117 VAL A CA 1
ATOM 949 C C . VAL A 1 117 ? -13.686 -1.682 12.707 1.00 84.12 117 VAL A C 1
ATOM 951 O O . VAL A 1 117 ? -14.774 -2.252 12.778 1.00 84.12 117 VAL A O 1
ATOM 954 N N . LEU A 1 118 ? -13.252 -1.125 11.574 1.00 82.62 118 LEU A N 1
ATOM 955 C CA . LEU A 1 118 ? -13.957 -1.316 10.309 1.00 82.62 118 LEU A CA 1
ATOM 956 C C . LEU A 1 118 ? -13.933 -2.799 9.898 1.00 82.62 118 LEU A C 1
ATOM 958 O O . LEU A 1 118 ? -12.929 -3.472 10.153 1.00 82.62 118 LEU A O 1
ATOM 962 N N . PRO A 1 119 ? -14.976 -3.288 9.199 1.00 84.88 119 PRO A N 1
ATOM 963 C CA . PRO A 1 119 ? -14.974 -4.624 8.612 1.00 84.88 119 PRO A CA 1
ATOM 964 C C . PRO A 1 119 ? -13.741 -4.872 7.735 1.00 84.88 119 PRO A C 1
ATOM 966 O O . PRO A 1 119 ? -13.162 -3.943 7.155 1.00 84.88 119 PRO A O 1
ATOM 969 N N . LEU A 1 120 ? -13.335 -6.132 7.606 1.00 82.44 120 LEU A N 1
ATOM 970 C CA . LEU A 1 120 ? -12.159 -6.510 6.820 1.00 82.44 120 LEU A CA 1
ATOM 971 C C . LEU A 1 120 ? -12.307 -6.116 5.347 1.00 82.44 120 LEU A C 1
ATOM 973 O O . LEU A 1 120 ? -11.358 -5.613 4.738 1.00 82.44 120 LEU A O 1
ATOM 977 N N . GLU A 1 121 ? -13.526 -6.249 4.836 1.00 78.81 121 GLU A N 1
ATOM 978 C CA . GLU A 1 121 ? -13.969 -5.993 3.468 1.00 78.81 121 GLU A CA 1
ATOM 979 C C . GLU A 1 121 ? -14.099 -4.497 3.155 1.00 78.81 121 GLU A C 1
ATOM 981 O O . GLU A 1 121 ? -14.277 -4.120 1.993 1.00 78.81 121 GLU A O 1
ATOM 986 N N . ALA A 1 122 ? -14.006 -3.629 4.172 1.00 81.81 122 ALA A N 1
ATOM 987 C CA . ALA A 1 122 ? -14.136 -2.191 4.000 1.00 81.81 122 ALA A CA 1
ATOM 988 C C . ALA A 1 122 ? -13.100 -1.660 2.999 1.00 81.81 122 ALA A C 1
ATOM 990 O O . ALA A 1 122 ? -11.895 -1.923 3.091 1.00 81.81 122 ALA A O 1
ATOM 991 N N . ASP A 1 123 ? -13.577 -0.874 2.033 1.00 76.69 123 ASP A N 1
ATOM 992 C CA . ASP A 1 123 ? -12.723 -0.317 0.995 1.00 76.69 123 ASP A CA 1
ATOM 993 C C . ASP A 1 123 ? -11.983 0.932 1.482 1.00 76.69 123 ASP A C 1
ATOM 995 O O . ASP A 1 123 ? -12.481 2.056 1.411 1.00 76.69 123 ASP A O 1
ATOM 999 N N . ARG A 1 124 ? -10.766 0.721 1.987 1.00 77.62 124 ARG A N 1
ATOM 1000 C CA . ARG A 1 124 ? -9.946 1.765 2.623 1.00 77.62 124 ARG A CA 1
ATOM 1001 C C . ARG A 1 124 ? -9.491 2.863 1.664 1.00 77.62 124 ARG A C 1
ATOM 1003 O O . ARG A 1 124 ? -9.148 3.944 2.125 1.00 77.62 124 ARG A O 1
ATOM 1010 N N . THR A 1 125 ? -9.552 2.643 0.348 1.00 71.62 125 THR A N 1
ATOM 1011 C CA . THR A 1 125 ? -9.263 3.696 -0.644 1.00 71.62 125 THR A CA 1
ATOM 1012 C C . THR A 1 125 ? -10.345 4.772 -0.706 1.00 71.62 125 THR A C 1
ATOM 1014 O O . THR A 1 125 ? -10.132 5.800 -1.336 1.00 71.62 125 THR A O 1
ATOM 1017 N N . LYS A 1 126 ? -11.514 4.546 -0.091 1.00 77.81 126 LYS A N 1
ATOM 1018 C CA . LYS A 1 126 ? -12.589 5.545 0.010 1.00 77.81 126 LYS A CA 1
ATOM 1019 C C . LYS A 1 126 ? -12.456 6.445 1.238 1.00 77.81 126 LYS A C 1
ATOM 1021 O O . LYS A 1 126 ? -13.218 7.397 1.370 1.00 77.81 126 LYS A O 1
ATOM 1026 N N . LEU A 1 127 ? -11.527 6.138 2.142 1.00 76.31 127 LEU A N 1
ATOM 1027 C CA . LEU A 1 127 ? -11.274 6.961 3.317 1.00 76.31 127 LEU A CA 1
ATOM 1028 C C . LEU A 1 127 ? -10.348 8.129 2.937 1.00 76.31 127 LEU A C 1
ATOM 1030 O O . LEU A 1 127 ? -9.423 7.923 2.153 1.00 76.31 127 LEU A O 1
ATOM 1034 N N . PRO A 1 128 ? -10.535 9.336 3.499 1.00 71.62 128 PRO A N 1
ATOM 1035 C CA . PRO A 1 128 ? -9.669 10.476 3.179 1.00 71.62 128 PRO A CA 1
ATOM 1036 C C . PRO A 1 128 ? -8.261 10.379 3.798 1.00 71.62 128 PRO A C 1
ATOM 1038 O O . PRO A 1 128 ? -7.378 11.151 3.431 1.00 71.62 128 PRO A O 1
ATOM 1041 N N . GLY A 1 129 ? -8.041 9.455 4.743 1.00 81.69 129 GLY A N 1
ATOM 1042 C CA . GLY A 1 129 ? -6.780 9.298 5.466 1.00 81.69 129 GLY A CA 1
ATOM 1043 C C . GLY A 1 129 ? -6.927 8.499 6.764 1.00 81.69 129 GLY A C 1
ATOM 1044 O O . GLY A 1 129 ? -7.929 7.809 6.966 1.00 81.69 129 GLY A O 1
ATOM 1045 N N . PHE A 1 130 ? -5.934 8.601 7.652 1.00 82.12 130 PHE A N 1
ATOM 1046 C CA . PHE A 1 130 ? -6.017 8.078 9.016 1.00 82.12 130 PHE A CA 1
ATOM 1047 C C . PHE A 1 130 ? -6.635 9.099 9.968 1.00 82.12 130 PHE A C 1
ATOM 1049 O O . PHE A 1 130 ? -6.447 10.308 9.832 1.00 82.12 130 PHE A O 1
ATOM 1056 N N . PHE A 1 131 ? -7.310 8.592 10.993 1.00 75.38 131 PHE A N 1
ATOM 1057 C CA . PHE A 1 131 ? -7.720 9.397 12.133 1.00 75.38 131 PHE A CA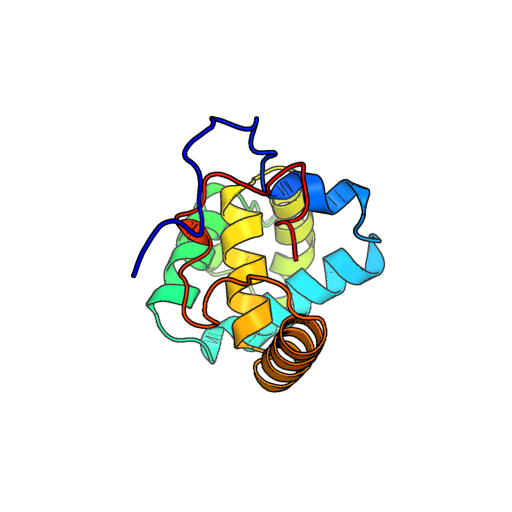 1
ATOM 1058 C C . PHE A 1 131 ? -6.517 9.681 13.037 1.00 75.38 131 PHE A C 1
ATOM 1060 O O . PHE A 1 131 ? -5.712 8.793 13.311 1.00 75.38 131 PHE A O 1
ATOM 1067 N N . ILE A 1 132 ? -6.417 10.912 13.541 1.00 72.06 132 ILE A N 1
ATOM 1068 C CA . ILE A 1 132 ? -5.370 11.311 14.501 1.00 72.06 132 ILE A CA 1
ATOM 1069 C C . ILE A 1 132 ? -5.583 10.652 15.874 1.00 72.06 132 ILE A C 1
ATOM 1071 O O . ILE A 1 132 ? -4.646 10.493 16.652 1.00 72.06 132 ILE A O 1
ATOM 1075 N N . LYS A 1 133 ? -6.823 10.269 16.192 1.00 70.88 133 LYS A N 1
ATOM 1076 C CA . LYS A 1 133 ? -7.190 9.657 17.470 1.00 70.88 133 LYS A CA 1
ATOM 1077 C C . LYS A 1 133 ? -7.651 8.228 17.250 1.00 70.88 133 LYS A C 1
ATOM 1079 O O . LYS A 1 133 ? -8.368 7.946 16.293 1.00 70.88 133 LYS A O 1
ATOM 1084 N N . TRP A 1 134 ? -7.276 7.356 18.179 1.00 67.31 134 TRP A N 1
ATOM 1085 C CA . TRP A 1 134 ? -7.848 6.020 18.251 1.00 67.31 134 TRP A CA 1
ATOM 1086 C C . TRP A 1 134 ? -9.360 6.104 18.518 1.00 67.31 134 TRP A C 1
ATOM 1088 O O . TRP A 1 134 ? -9.767 6.930 19.347 1.00 67.31 134 TRP A O 1
ATOM 1098 N N . PRO A 1 135 ? -10.197 5.283 17.851 1.00 64.75 135 PRO A N 1
ATOM 1099 C CA . PRO A 1 135 ? -11.570 5.059 18.287 1.00 64.75 135 PRO A CA 1
ATOM 1100 C C . PRO A 1 135 ? -11.581 4.681 19.769 1.00 64.75 135 PRO A C 1
ATOM 1102 O O . PRO A 1 135 ? -10.732 3.918 20.235 1.00 64.75 135 PRO A O 1
ATOM 1105 N N . LYS A 1 136 ? -12.517 5.261 20.520 1.00 64.62 136 LYS A N 1
ATOM 1106 C CA . LYS A 1 136 ? -12.710 4.889 21.922 1.00 64.62 136 LYS A CA 1
ATOM 1107 C C . LYS A 1 136 ? -13.195 3.434 21.955 1.00 64.62 136 LYS A C 1
ATOM 1109 O O . LYS A 1 136 ? -14.140 3.106 21.239 1.00 64.62 136 LYS A O 1
ATOM 1114 N N . GLY A 1 137 ? -12.498 2.592 22.718 1.00 53.88 137 GLY A N 1
ATOM 1115 C CA . GLY A 1 137 ? -12.979 1.263 23.109 1.00 53.88 137 GLY A CA 1
ATOM 1116 C C . GLY A 1 137 ? -14.003 1.348 24.229 1.00 53.88 137 GLY A C 1
ATOM 1117 O O . GLY A 1 137 ? -14.052 2.412 24.894 1.00 53.88 137 GLY A O 1
#

Sequence (137 aa):
MTDIFDEKTGELIPFHAINEFMRNDFRFEVVRSTLVGLNTLPENRRLPIERLTKKLVKVPGFRHSDKAPTAVRINPTVSAFEKNPDLVAAVLNAWAEIHAPLRQQVYDLLVERSWQVLPLEADRTKLPGFFIKWPKG

Foldseek 3Di:
DDDLDDPPPFPFDFLLVCVVVADPVRLLVLLLLLLVCLVVDDCVLNVLLLVCCQVQFDQPPDNGRSPDDSVSRSVSLSVSSNPDRLNSLSSVLSSCVSVVVVVVVVVVVCVVVVFDDDDNPDRSSPDRHHGPDGRDD